Protein AF-A0A4Q3S0N0-F1 (afdb_monomer)

Secondary structure (DSSP, 8-state):
--HHHHHHHHHHHT-SPP--TTHHHHHHHHHHHHHHHHHHHHHHHHHHHHHHHHHHHHHHHHHHHHHHHH-TTHHHHHHHHHHHHHHHHHHHHHHTTS---HHHHHHHHHHHHHHHHHHHHHHHH--

Radius of gyration: 28.46 Å; Cα contacts (8 Å, |Δi|>4): 5; chains: 1; bounding box: 52×42×72 Å

Structure (mmCIF, N/CA/C/O backbone):
data_AF-A0A4Q3S0N0-F1
#
_entry.id   AF-A0A4Q3S0N0-F1
#
loop_
_atom_site.group_PDB
_atom_site.id
_atom_site.type_symbol
_atom_site.label_atom_id
_atom_site.label_alt_id
_atom_site.label_comp_id
_atom_site.label_asym_id
_atom_site.label_entity_id
_atom_site.label_seq_id
_atom_site.pdbx_PDB_ins_code
_atom_site.Cartn_x
_atom_site.Cartn_y
_atom_site.Cartn_z
_atom_site.occupancy
_atom_site.B_iso_or_equiv
_atom_site.auth_seq_id
_atom_site.auth_comp_id
_atom_site.auth_asym_id
_atom_site.auth_atom_id
_atom_site.pdbx_PDB_model_num
ATOM 1 N N . MET A 1 1 ? -17.381 -37.171 41.488 1.00 54.38 1 MET A N 1
ATOM 2 C CA . MET A 1 1 ? -17.748 -36.563 40.186 1.00 54.38 1 MET A CA 1
ATOM 3 C C . MET A 1 1 ? -18.923 -35.579 40.325 1.00 54.38 1 MET A C 1
ATOM 5 O O . MET A 1 1 ? -19.672 -35.401 39.380 1.00 54.38 1 MET A O 1
ATOM 9 N N . SER A 1 2 ? -19.078 -34.903 41.471 1.00 58.91 2 SER A N 1
ATOM 10 C CA . SER A 1 2 ? -20.150 -33.921 41.727 1.00 58.91 2 SER A CA 1
ATOM 11 C C . SER A 1 2 ? -19.743 -32.465 41.458 1.00 58.91 2 SER A C 1
ATOM 13 O O . SER A 1 2 ? -20.608 -31.600 41.428 1.00 58.91 2 SER A O 1
ATOM 15 N N . ASP A 1 3 ? -18.453 -32.190 41.239 1.00 74.50 3 ASP A N 1
ATOM 16 C CA . ASP A 1 3 ? -17.942 -30.816 41.094 1.00 74.50 3 ASP A CA 1
ATOM 17 C C . ASP A 1 3 ? -18.070 -30.263 39.667 1.00 74.50 3 ASP A C 1
ATOM 19 O O . ASP A 1 3 ? -18.270 -29.069 39.482 1.00 74.50 3 ASP A O 1
ATOM 23 N N . LEU A 1 4 ? -18.063 -31.131 38.650 1.00 80.38 4 LEU A N 1
ATOM 24 C C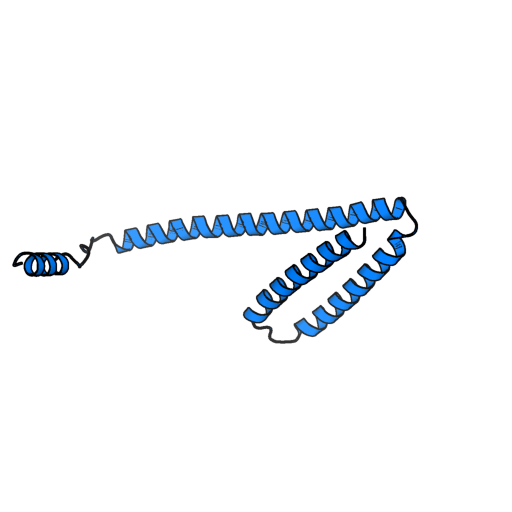A . LEU A 1 4 ? -18.124 -30.735 37.234 1.00 80.38 4 LEU A CA 1
ATOM 25 C C . LEU A 1 4 ? -19.430 -30.006 36.878 1.00 80.38 4 LEU A C 1
ATOM 27 O O . LEU A 1 4 ? -19.435 -29.055 36.099 1.00 80.38 4 LEU A O 1
ATOM 31 N N . GLU A 1 5 ? -20.548 -30.427 37.468 1.00 81.12 5 GLU A N 1
ATOM 32 C CA . GLU A 1 5 ? -21.861 -29.815 37.237 1.00 81.12 5 GLU A CA 1
ATOM 33 C C . GLU A 1 5 ? -21.995 -28.452 37.940 1.00 81.12 5 GLU A C 1
ATOM 35 O O . GLU A 1 5 ? -22.646 -27.536 37.429 1.00 81.12 5 GLU A O 1
ATOM 40 N N . PHE A 1 6 ? -21.339 -28.305 39.095 1.00 85.88 6 PHE A N 1
ATOM 41 C CA . PHE A 1 6 ? -21.258 -27.057 39.846 1.00 85.88 6 PHE A CA 1
ATOM 42 C C . PHE A 1 6 ? -20.365 -26.035 39.136 1.00 85.88 6 PHE A C 1
ATOM 44 O O . PHE A 1 6 ? -20.793 -24.899 38.929 1.00 85.88 6 PHE A O 1
ATOM 51 N N . GLU A 1 7 ? -19.182 -26.452 38.678 1.00 85.94 7 GLU A N 1
ATOM 52 C CA . GLU A 1 7 ? -18.277 -25.609 37.891 1.00 85.94 7 GLU A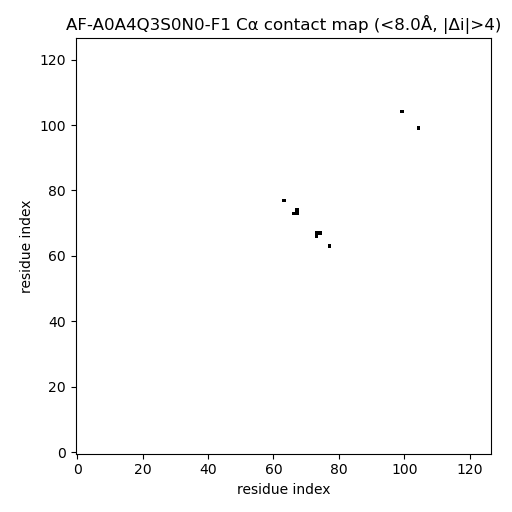 CA 1
ATOM 53 C C . GLU A 1 7 ? -18.931 -25.150 36.586 1.00 85.94 7 GLU A C 1
ATOM 55 O O . GLU A 1 7 ? -18.920 -23.961 36.289 1.00 85.94 7 GLU A O 1
ATOM 60 N N . THR A 1 8 ? -19.617 -26.043 35.864 1.00 84.25 8 THR A N 1
ATOM 61 C CA . THR A 1 8 ? -20.324 -25.682 34.620 1.00 84.25 8 THR A CA 1
ATOM 62 C C . THR A 1 8 ? -21.440 -24.655 34.861 1.00 84.25 8 THR A C 1
ATOM 64 O O . THR A 1 8 ? -21.702 -23.798 34.015 1.00 84.25 8 THR A O 1
ATOM 67 N N . ARG A 1 9 ? -22.128 -24.716 36.012 1.00 81.94 9 ARG A N 1
ATOM 68 C CA . ARG A 1 9 ? -23.140 -23.712 36.384 1.00 81.94 9 ARG A CA 1
ATOM 69 C C . ARG A 1 9 ? -22.520 -22.380 36.775 1.00 81.94 9 ARG A C 1
ATOM 71 O O . ARG A 1 9 ? -23.073 -21.357 36.386 1.00 81.94 9 ARG A O 1
ATOM 78 N N . LEU A 1 10 ? -21.425 -22.393 37.532 1.00 81.69 10 LEU A N 1
ATOM 79 C CA . LEU A 1 10 ? -20.683 -21.182 37.888 1.00 81.69 10 LEU A CA 1
ATOM 80 C C . LEU A 1 10 ? -20.162 -20.479 36.639 1.00 81.69 10 LEU A C 1
ATOM 82 O O . LEU A 1 10 ? -20.395 -19.286 36.474 1.00 81.69 10 LEU A O 1
ATOM 86 N N . ASP A 1 11 ? -19.548 -21.238 35.738 1.00 83.31 11 ASP A N 1
ATOM 87 C CA . ASP A 1 11 ? -18.995 -20.725 34.491 1.00 83.31 11 ASP A CA 1
ATOM 88 C C . ASP A 1 11 ? -20.091 -20.084 33.632 1.00 83.31 11 ASP A C 1
ATOM 90 O O . ASP A 1 11 ? -19.932 -18.974 33.145 1.00 83.31 11 ASP A O 1
ATOM 94 N N . ARG A 1 12 ? -21.284 -20.695 33.564 1.00 81.69 12 ARG A N 1
ATOM 95 C CA . ARG A 1 12 ? -22.459 -20.083 32.917 1.00 81.69 12 ARG A CA 1
ATOM 96 C C . ARG A 1 12 ? -22.968 -18.820 33.604 1.00 81.69 12 ARG A C 1
ATOM 98 O O . ARG A 1 12 ? -23.434 -17.917 32.920 1.00 81.69 12 ARG A O 1
ATOM 105 N N . MET A 1 13 ? -22.937 -18.769 34.933 1.00 77.62 13 MET A N 1
ATOM 106 C CA . MET A 1 13 ? -23.450 -17.633 35.708 1.00 77.62 13 MET A CA 1
ATOM 107 C C . MET A 1 13 ? -22.558 -16.392 35.563 1.00 77.62 13 MET A C 1
ATOM 109 O O . MET A 1 13 ? -23.054 -15.273 35.648 1.00 77.62 13 MET A O 1
ATOM 113 N N . PHE A 1 14 ? -21.265 -16.605 35.304 1.00 78.12 14 PHE A N 1
ATOM 114 C CA . PHE A 1 14 ? -20.267 -15.566 35.046 1.00 78.12 14 PHE A CA 1
ATOM 115 C C . PHE A 1 14 ? -19.815 -15.502 33.575 1.00 78.12 14 PHE A C 1
ATOM 117 O O . PHE A 1 14 ? -18.862 -14.791 33.265 1.00 78.12 14 PHE A O 1
ATOM 124 N N . ALA A 1 15 ? -20.494 -16.215 32.669 1.00 78.94 15 ALA A N 1
ATOM 125 C CA . ALA A 1 15 ? -20.154 -16.239 31.244 1.00 78.94 15 ALA A CA 1
ATOM 126 C C . ALA A 1 15 ? -20.403 -14.888 30.568 1.00 78.94 15 ALA A C 1
ATOM 128 O O . ALA A 1 15 ? -19.759 -14.567 29.571 1.00 78.94 15 ALA A O 1
ATOM 129 N N . GLU A 1 16 ? -21.349 -14.110 31.100 1.00 71.00 16 GLU A N 1
ATOM 130 C CA . GLU A 1 16 ? -21.653 -12.784 30.587 1.00 71.00 16 GLU A CA 1
ATOM 131 C C . GLU A 1 16 ? -20.616 -11.790 31.131 1.00 71.00 16 GLU A C 1
ATOM 133 O O . GLU A 1 16 ? -20.536 -11.590 32.351 1.00 71.00 16 GLU A O 1
ATOM 138 N N . PRO A 1 17 ? -19.802 -11.160 30.267 1.00 72.44 17 PRO A N 1
ATOM 139 C CA . PRO A 1 17 ? -18.862 -10.151 30.716 1.00 72.44 17 PRO A CA 1
ATOM 140 C C . PRO A 1 17 ? -19.629 -8.997 31.385 1.00 72.44 17 PRO A C 1
ATOM 142 O O . PRO A 1 17 ? -20.671 -8.571 30.876 1.00 72.44 17 PRO A O 1
ATOM 145 N N . PRO A 1 18 ? -19.143 -8.470 32.523 1.00 72.75 18 PRO A N 1
ATOM 146 C CA . PRO A 1 18 ? -19.818 -7.385 33.219 1.00 72.75 18 PRO A CA 1
ATOM 147 C C . PRO A 1 18 ? -19.985 -6.179 32.288 1.00 72.75 18 PRO A C 1
ATOM 149 O O . PRO A 1 18 ? -19.023 -5.692 31.693 1.00 72.75 18 PRO A O 1
ATOM 152 N N . HIS A 1 19 ? -21.223 -5.699 32.158 1.00 72.06 19 HIS A N 1
ATOM 153 C CA . HIS A 1 19 ? -21.540 -4.554 31.315 1.00 72.06 19 HIS A CA 1
ATOM 154 C C . HIS A 1 19 ? -21.048 -3.266 31.985 1.00 72.06 19 HIS A C 1
ATOM 156 O O . HIS A 1 19 ? -21.684 -2.730 32.896 1.00 72.06 19 HIS A O 1
ATOM 162 N N . PHE A 1 20 ? -19.896 -2.766 31.543 1.00 81.81 20 PHE A N 1
ATOM 163 C CA . PHE A 1 20 ? -19.345 -1.505 32.025 1.00 81.81 20 PHE A CA 1
ATOM 164 C C . PHE A 1 20 ? -20.109 -0.314 31.433 1.00 81.81 20 PHE A C 1
ATOM 166 O O . PHE A 1 20 ? -20.438 -0.293 30.247 1.00 81.81 20 PHE A O 1
ATOM 173 N N . ALA A 1 21 ? -20.392 0.698 32.255 1.00 83.12 21 ALA A N 1
ATOM 174 C CA . ALA A 1 21 ? -21.148 1.882 31.835 1.00 83.12 21 ALA A CA 1
ATOM 175 C C . ALA A 1 21 ? -20.436 2.710 30.745 1.00 83.12 21 ALA A C 1
ATOM 177 O O . ALA A 1 21 ? -21.077 3.470 30.025 1.00 83.12 21 ALA A O 1
ATOM 178 N N . ASP A 1 22 ? -19.118 2.561 30.613 1.00 89.50 22 ASP A N 1
ATOM 179 C CA . ASP A 1 22 ? -18.258 3.243 29.648 1.00 89.50 22 ASP A CA 1
ATOM 180 C C . ASP A 1 22 ? -17.835 2.352 28.466 1.00 89.50 22 ASP A C 1
ATOM 182 O O . ASP A 1 22 ? -17.034 2.788 27.636 1.00 89.50 22 ASP A O 1
ATOM 186 N N . ALA A 1 23 ? -18.388 1.138 28.342 1.00 86.94 23 ALA A N 1
ATOM 187 C CA . ALA A 1 23 ? -17.999 0.170 27.314 1.00 86.94 23 ALA A CA 1
ATOM 188 C C . ALA A 1 23 ? -18.065 0.748 25.887 1.00 86.94 23 ALA A C 1
ATOM 190 O O . ALA A 1 23 ? -17.137 0.563 25.097 1.00 86.94 23 ALA A O 1
ATOM 191 N N . GLU A 1 24 ? -19.106 1.522 25.564 1.00 87.12 24 GLU A N 1
ATOM 192 C CA . GLU A 1 24 ? -19.227 2.184 24.257 1.00 87.12 24 GLU A CA 1
ATOM 193 C C . GLU A 1 24 ? -18.157 3.263 24.030 1.00 87.12 24 GLU A C 1
ATOM 195 O O . GLU A 1 24 ? -17.630 3.403 22.924 1.00 87.12 24 GLU A O 1
ATOM 200 N N . LEU A 1 25 ? -17.818 4.038 25.066 1.00 90.12 25 LEU A N 1
ATOM 201 C CA . LEU A 1 25 ? -16.784 5.072 24.975 1.00 90.12 25 LEU A CA 1
ATOM 202 C C . LEU A 1 25 ? -15.396 4.451 24.810 1.00 90.12 25 LEU A C 1
ATOM 204 O O . LEU A 1 25 ? -14.593 4.949 24.015 1.00 90.12 25 LEU A O 1
ATOM 208 N N . PHE A 1 26 ? -15.130 3.357 25.523 1.00 88.81 26 PHE A N 1
ATOM 209 C CA . PHE A 1 26 ? -13.902 2.585 25.385 1.00 88.81 26 PHE A CA 1
ATOM 210 C C . PHE A 1 26 ? -13.768 2.006 23.971 1.00 88.81 26 PHE A C 1
ATOM 212 O O . PHE A 1 26 ? -12.742 2.224 23.321 1.00 88.81 26 PHE A O 1
ATOM 219 N N . ALA A 1 27 ? -14.817 1.356 23.453 1.00 90.50 27 ALA A N 1
ATOM 220 C CA . ALA A 1 27 ? -14.825 0.783 22.107 1.00 90.50 27 ALA A CA 1
ATOM 221 C C . ALA A 1 27 ? -14.521 1.840 21.033 1.00 90.50 27 ALA A C 1
ATOM 223 O O . ALA A 1 27 ? -13.594 1.668 20.239 1.00 90.50 27 ALA A O 1
ATOM 224 N N . ARG A 1 28 ? -15.196 2.998 21.086 1.00 90.62 28 ARG A N 1
ATOM 225 C CA . ARG A 1 28 ? -14.950 4.104 20.144 1.00 90.62 28 ARG A CA 1
ATOM 226 C C . ARG A 1 28 ? -13.513 4.625 20.203 1.00 90.62 28 ARG A C 1
ATOM 228 O O . ARG A 1 28 ? -12.939 4.962 19.169 1.00 90.62 28 ARG A O 1
ATOM 235 N N . GLN A 1 29 ? -12.907 4.716 21.388 1.00 88.44 29 GLN A N 1
ATOM 236 C CA . GLN A 1 29 ? -11.508 5.151 21.510 1.00 88.44 29 GLN A CA 1
ATOM 237 C C . GLN A 1 29 ? -10.522 4.130 20.936 1.00 88.44 29 GLN A C 1
ATOM 239 O O . GLN A 1 29 ? -9.526 4.522 20.317 1.00 88.44 29 GLN A O 1
ATOM 244 N N . VAL A 1 30 ? -10.781 2.837 21.139 1.00 88.81 30 VAL A N 1
ATOM 245 C CA . VAL A 1 30 ? -9.952 1.754 20.596 1.00 88.81 30 VAL A CA 1
ATOM 246 C C . VAL A 1 30 ? -10.028 1.742 19.072 1.00 88.81 30 VAL A C 1
ATOM 248 O O . VAL A 1 30 ? -8.981 1.764 18.424 1.00 88.81 30 VAL A O 1
ATOM 251 N N . GLU A 1 31 ? -11.232 1.814 18.505 1.00 89.44 31 GLU A N 1
ATOM 252 C CA . GLU A 1 31 ? -11.444 1.900 17.056 1.00 89.44 31 GLU A CA 1
ATOM 253 C C . GLU A 1 31 ? -10.699 3.095 16.455 1.00 89.44 31 GLU A C 1
ATOM 255 O O . GLU A 1 31 ? -9.901 2.935 15.532 1.00 89.44 31 GLU A O 1
ATOM 260 N N . GLN A 1 32 ? -10.842 4.288 17.044 1.00 85.88 32 GLN A N 1
ATOM 261 C CA . GLN A 1 32 ? -10.145 5.484 16.562 1.00 85.88 32 GLN A CA 1
ATOM 262 C C . GLN A 1 32 ? -8.617 5.356 16.595 1.00 85.88 32 GLN A C 1
ATOM 264 O O . GLN A 1 32 ? -7.934 5.882 15.712 1.00 85.88 32 GLN A O 1
ATOM 269 N N . ARG A 1 33 ? -8.048 4.696 17.611 1.00 81.19 33 ARG A N 1
ATOM 270 C CA . ARG A 1 33 ? -6.597 4.454 17.680 1.00 81.19 33 ARG A CA 1
ATOM 271 C C . ARG A 1 33 ? -6.147 3.426 16.647 1.00 81.19 33 ARG A C 1
ATOM 273 O O . ARG A 1 33 ? -5.095 3.613 16.032 1.00 81.19 33 ARG A O 1
ATOM 280 N N . MET A 1 34 ? -6.937 2.377 16.445 1.00 83.88 34 MET A N 1
ATOM 281 C CA . MET A 1 34 ? -6.638 1.312 15.494 1.00 83.88 34 MET A CA 1
ATOM 282 C C . MET A 1 34 ? -6.682 1.823 14.048 1.00 83.88 34 MET A C 1
ATOM 284 O O . MET A 1 34 ? -5.730 1.598 13.298 1.00 83.88 34 MET A O 1
ATOM 288 N N . GLU A 1 35 ? -7.701 2.611 13.695 1.00 78.75 35 GLU A N 1
ATOM 289 C CA . GLU A 1 35 ? -7.871 3.230 12.373 1.00 78.75 35 GLU A CA 1
ATOM 290 C C . GLU A 1 35 ? -6.664 4.111 11.995 1.00 78.75 35 GLU A C 1
ATOM 292 O O . GLU A 1 35 ? -6.123 4.039 10.887 1.00 78.75 35 GLU A O 1
ATOM 297 N N . ARG A 1 36 ? -6.174 4.918 12.947 1.00 74.81 36 ARG A N 1
ATOM 298 C CA . ARG A 1 36 ? -5.008 5.800 12.749 1.00 74.81 36 ARG A CA 1
ATOM 299 C C . ARG A 1 36 ? -3.714 5.013 12.555 1.00 74.81 36 ARG A C 1
ATOM 301 O O . ARG A 1 36 ? -2.921 5.344 11.676 1.00 74.81 36 ARG A O 1
ATOM 308 N N . GLY A 1 37 ? -3.493 3.968 13.352 1.00 77.25 37 GLY A N 1
ATO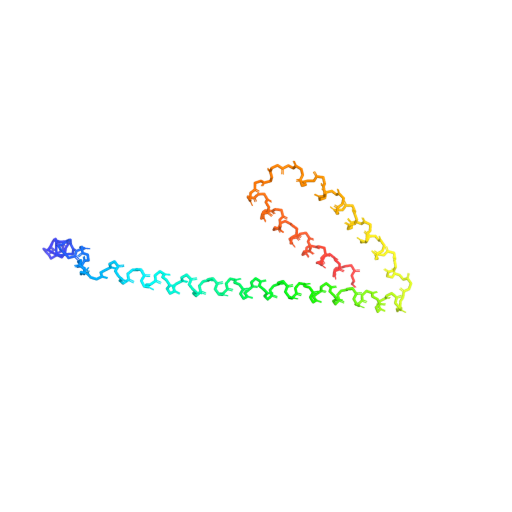M 309 C CA . GLY A 1 37 ? -2.304 3.121 13.222 1.00 77.25 37 GLY A CA 1
ATOM 310 C C . GLY A 1 37 ? -2.286 2.335 11.908 1.00 77.25 37 GLY A C 1
ATOM 311 O O . GLY A 1 37 ? -1.245 2.223 11.257 1.00 77.25 37 GLY A O 1
ATOM 312 N N . TRP A 1 38 ? -3.447 1.822 11.501 1.00 77.12 38 TRP A N 1
ATOM 313 C CA . TRP A 1 38 ? -3.609 1.048 10.275 1.00 77.12 38 TRP A CA 1
ATOM 314 C C . TRP A 1 38 ? -3.452 1.906 9.016 1.00 77.12 38 TRP A C 1
ATOM 316 O O . TRP A 1 38 ? -2.666 1.565 8.127 1.00 77.12 38 TRP A O 1
ATOM 326 N N . SER A 1 39 ? -4.140 3.049 8.960 1.00 74.12 39 SER A N 1
ATOM 327 C CA . SER A 1 39 ? -4.069 3.973 7.820 1.00 74.12 39 SER A CA 1
ATOM 328 C C . SER A 1 39 ? -2.649 4.488 7.583 1.00 74.12 39 SER A C 1
ATOM 330 O O . SER A 1 39 ? -2.175 4.468 6.446 1.00 74.12 39 SER A O 1
ATOM 332 N N . LEU A 1 40 ? -1.924 4.854 8.646 1.00 78.38 40 LEU A N 1
ATOM 333 C CA . LEU A 1 40 ? -0.549 5.338 8.535 1.00 78.38 40 LEU A CA 1
ATOM 334 C C . LEU A 1 40 ? 0.407 4.265 7.998 1.00 78.38 40 LEU A C 1
ATOM 336 O O . LEU A 1 40 ? 1.186 4.544 7.090 1.00 78.38 40 LEU A O 1
ATOM 340 N N . ARG A 1 41 ? 0.334 3.026 8.504 1.00 79.00 41 ARG A N 1
ATOM 341 C CA . ARG A 1 41 ? 1.164 1.919 7.991 1.00 79.00 41 ARG A CA 1
ATOM 342 C C . ARG A 1 41 ? 0.870 1.635 6.525 1.00 79.00 41 ARG A C 1
ATOM 344 O O . ARG A 1 41 ? 1.801 1.453 5.746 1.00 79.00 41 ARG A O 1
ATOM 351 N N . ARG A 1 42 ? -0.405 1.641 6.133 1.00 80.56 42 ARG A N 1
ATOM 352 C CA . ARG A 1 42 ? -0.812 1.412 4.744 1.00 80.56 42 ARG A CA 1
ATOM 353 C C . ARG A 1 42 ? -0.290 2.503 3.810 1.00 80.56 42 ARG A C 1
ATOM 355 O O . ARG A 1 42 ? 0.212 2.182 2.737 1.00 80.56 42 ARG A O 1
ATOM 362 N N . LEU A 1 43 ? -0.359 3.766 4.230 1.00 78.06 43 LEU A N 1
ATOM 363 C CA . LEU A 1 43 ? 0.180 4.893 3.467 1.00 78.06 43 LEU A CA 1
ATOM 364 C C . LEU A 1 43 ? 1.704 4.853 3.374 1.00 78.06 43 LEU A C 1
ATOM 366 O O . LEU A 1 43 ? 2.243 5.089 2.300 1.00 78.06 43 LEU A O 1
ATOM 370 N N . LEU A 1 44 ? 2.400 4.515 4.462 1.00 83.88 44 LEU A N 1
ATOM 371 C CA . LEU A 1 44 ? 3.859 4.410 4.459 1.00 83.88 44 LEU A CA 1
ATOM 372 C C . LEU A 1 44 ? 4.345 3.259 3.580 1.00 83.88 44 LEU A C 1
ATOM 374 O O . LEU A 1 44 ? 5.229 3.466 2.757 1.00 83.88 44 LEU A O 1
ATOM 378 N N . ILE A 1 45 ? 3.758 2.068 3.715 1.00 83.62 45 ILE A N 1
ATOM 379 C CA . ILE A 1 45 ? 4.134 0.899 2.908 1.00 83.62 45 ILE A CA 1
ATOM 380 C C . ILE A 1 45 ? 3.781 1.141 1.437 1.00 83.62 45 ILE A C 1
ATOM 382 O O . ILE A 1 45 ? 4.610 0.907 0.560 1.00 83.62 45 ILE A O 1
ATOM 386 N N . GLY A 1 46 ? 2.581 1.661 1.162 1.00 83.69 46 GLY A N 1
ATOM 387 C CA . GLY A 1 46 ? 2.159 2.003 -0.195 1.00 83.69 46 GLY A CA 1
ATOM 388 C C . GLY A 1 46 ? 3.050 3.076 -0.823 1.00 83.69 46 GLY A C 1
ATOM 389 O O . GLY A 1 46 ? 3.547 2.893 -1.931 1.00 83.69 46 GLY A O 1
ATOM 390 N N . GLY A 1 47 ? 3.316 4.162 -0.096 1.00 82.94 47 GLY A N 1
ATOM 391 C CA . GLY A 1 47 ? 4.184 5.251 -0.540 1.00 82.94 47 GLY A CA 1
ATOM 392 C C . GLY A 1 47 ? 5.626 4.803 -0.767 1.00 82.94 47 GLY A C 1
ATOM 393 O O . GLY A 1 47 ? 6.205 5.116 -1.804 1.00 82.94 47 GLY A O 1
ATOM 394 N N . ALA A 1 48 ? 6.190 4.008 0.146 1.00 86.06 48 ALA A N 1
ATOM 395 C CA . ALA A 1 48 ? 7.526 3.438 -0.010 1.00 86.06 48 ALA A CA 1
ATOM 396 C C . ALA A 1 48 ? 7.615 2.531 -1.245 1.00 86.06 48 ALA A C 1
ATOM 398 O O . ALA A 1 48 ? 8.584 2.623 -1.992 1.00 86.06 48 ALA A O 1
ATOM 399 N N . GLY A 1 49 ? 6.589 1.711 -1.500 1.00 83.31 49 GLY A N 1
ATOM 400 C CA . GLY A 1 49 ? 6.508 0.880 -2.701 1.00 83.31 49 GLY A CA 1
ATOM 401 C C . GLY A 1 49 ? 6.469 1.700 -3.992 1.00 83.31 49 GLY A C 1
ATOM 402 O O . GLY A 1 49 ? 7.194 1.387 -4.934 1.00 83.31 49 GLY A O 1
ATOM 403 N N . VAL A 1 50 ? 5.691 2.788 -4.027 1.00 87.38 50 VAL A N 1
ATOM 404 C CA . VAL A 1 50 ? 5.640 3.699 -5.185 1.00 87.38 50 VAL A CA 1
ATOM 405 C C . VAL A 1 50 ? 6.997 4.361 -5.421 1.00 87.38 50 VAL A C 1
ATOM 407 O O . VAL A 1 50 ? 7.494 4.344 -6.545 1.00 87.38 50 VAL A O 1
ATOM 410 N N . VAL A 1 51 ? 7.628 4.900 -4.374 1.00 85.44 51 VAL A N 1
ATOM 411 C CA . VAL A 1 51 ? 8.951 5.536 -4.483 1.00 85.44 51 VAL A CA 1
ATOM 412 C C . VAL A 1 51 ? 10.002 4.528 -4.948 1.00 85.44 51 VAL A C 1
ATOM 414 O O . VAL A 1 51 ? 10.738 4.809 -5.890 1.00 85.44 51 VAL A O 1
ATOM 417 N N . ALA A 1 52 ? 10.041 3.339 -4.345 1.00 77.62 52 ALA A N 1
ATOM 418 C CA . ALA A 1 52 ? 10.962 2.278 -4.740 1.00 77.62 52 ALA A CA 1
ATOM 419 C C . ALA A 1 52 ? 10.732 1.825 -6.191 1.00 77.62 52 ALA A C 1
ATOM 421 O O . ALA A 1 52 ? 11.697 1.626 -6.924 1.00 77.62 52 ALA A O 1
ATOM 422 N N . GLY A 1 53 ? 9.475 1.728 -6.633 1.00 82.38 53 GLY A N 1
ATOM 423 C CA . GLY A 1 53 ? 9.127 1.409 -8.017 1.00 82.38 53 GLY A CA 1
ATOM 424 C C . GLY A 1 53 ? 9.620 2.466 -9.006 1.00 82.38 53 GLY A C 1
ATOM 425 O O . GLY A 1 53 ? 10.257 2.124 -10.001 1.00 82.38 53 GLY A O 1
ATOM 426 N N . VAL A 1 54 ? 9.400 3.753 -8.713 1.00 83.50 54 VAL A N 1
ATOM 427 C CA . VAL A 1 54 ? 9.883 4.865 -9.553 1.00 83.50 54 VAL A CA 1
ATOM 428 C C . VAL A 1 54 ? 11.408 4.875 -9.628 1.00 83.50 54 VAL A C 1
ATOM 430 O O . VAL A 1 54 ? 11.967 4.987 -10.719 1.00 83.50 54 VAL A O 1
ATOM 433 N N . VAL A 1 55 ? 12.088 4.717 -8.490 1.00 83.44 55 VAL A N 1
ATOM 434 C CA . VAL A 1 55 ? 13.555 4.655 -8.442 1.00 83.44 55 VAL A CA 1
ATOM 435 C C . VAL A 1 55 ? 14.075 3.440 -9.213 1.00 83.44 55 VAL A C 1
ATOM 437 O O . VAL A 1 55 ? 15.022 3.580 -9.981 1.00 83.44 55 VAL A O 1
ATOM 440 N N . GLY A 1 56 ? 13.434 2.276 -9.082 1.00 83.38 56 GLY A N 1
ATOM 441 C CA . GLY A 1 56 ? 13.800 1.064 -9.816 1.00 83.38 56 GLY A CA 1
ATOM 442 C C . GLY A 1 56 ? 13.666 1.225 -11.333 1.00 83.38 56 GLY A C 1
ATOM 443 O O . GLY A 1 56 ? 14.597 0.900 -12.068 1.00 83.38 56 GLY A O 1
ATOM 444 N N . VAL A 1 57 ? 12.557 1.803 -11.811 1.00 77.50 57 VAL A N 1
ATOM 445 C CA . VAL A 1 57 ? 12.367 2.106 -13.242 1.00 77.50 57 VAL A CA 1
ATOM 446 C C . VAL A 1 57 ? 13.409 3.114 -13.727 1.00 77.50 57 VAL A C 1
ATOM 448 O O . VAL A 1 57 ? 14.030 2.900 -14.768 1.00 77.50 57 VAL A O 1
ATOM 451 N N . ALA A 1 58 ? 13.659 4.180 -12.964 1.00 71.38 58 ALA A N 1
ATOM 452 C CA . ALA A 1 58 ? 14.667 5.179 -13.310 1.00 71.38 58 ALA A CA 1
ATOM 453 C C . ALA A 1 58 ? 16.078 4.568 -13.390 1.00 71.38 58 ALA A C 1
ATOM 455 O O . ALA A 1 58 ? 16.835 4.879 -14.311 1.00 71.38 58 ALA A O 1
ATOM 456 N N . GLN A 1 59 ? 16.416 3.656 -12.475 1.00 76.19 59 GLN A N 1
ATOM 457 C CA . GLN A 1 59 ? 17.678 2.919 -12.503 1.00 76.19 59 GLN A CA 1
ATOM 458 C C . GLN A 1 59 ? 17.765 1.964 -13.696 1.00 76.19 59 GLN A C 1
ATOM 460 O O . GLN A 1 59 ? 18.804 1.938 -14.348 1.00 76.19 59 GLN A O 1
ATOM 465 N N . MET A 1 60 ? 16.697 1.237 -14.047 1.00 72.31 60 MET A N 1
ATOM 466 C CA . MET A 1 60 ? 16.678 0.396 -15.254 1.00 72.31 60 MET A CA 1
ATOM 467 C C . MET A 1 60 ? 16.856 1.224 -16.531 1.00 72.31 60 MET A C 1
ATOM 469 O O . MET A 1 60 ? 17.617 0.832 -17.415 1.00 72.31 60 MET A O 1
ATOM 473 N N . MET A 1 61 ? 16.209 2.390 -16.626 1.00 72.50 61 MET A N 1
ATOM 474 C CA . MET A 1 61 ? 16.372 3.294 -17.769 1.00 72.50 61 MET A CA 1
ATOM 475 C C . MET A 1 61 ? 17.797 3.858 -17.846 1.00 72.50 61 MET A C 1
ATOM 477 O O . MET A 1 61 ? 18.399 3.853 -18.918 1.00 72.50 61 MET A O 1
ATOM 481 N N . GLY A 1 62 ? 18.367 4.292 -16.718 1.00 64.56 62 GLY A N 1
ATOM 482 C CA . GLY A 1 62 ? 19.747 4.782 -16.646 1.00 64.56 62 GLY A CA 1
ATOM 483 C C . GLY A 1 62 ? 20.792 3.700 -16.944 1.00 64.56 62 GLY A C 1
ATOM 484 O O . GLY A 1 62 ? 21.746 3.947 -17.681 1.00 64.56 62 GLY A O 1
ATOM 485 N N . ALA A 1 63 ? 20.584 2.481 -16.446 1.00 61.25 63 ALA A N 1
ATOM 486 C CA . ALA A 1 63 ? 21.428 1.326 -16.743 1.00 61.25 63 ALA A CA 1
ATOM 487 C C . ALA A 1 63 ? 21.332 0.924 -18.222 1.00 61.25 63 ALA A C 1
ATOM 489 O O . ALA A 1 63 ? 22.349 0.630 -18.845 1.00 61.25 63 ALA A O 1
ATOM 490 N N . GLY A 1 64 ? 20.138 0.999 -18.819 1.00 59.59 64 GLY A N 1
ATOM 491 C CA . GLY A 1 64 ? 19.937 0.796 -20.253 1.00 59.59 64 GLY A CA 1
ATOM 492 C C . GLY A 1 64 ? 20.704 1.804 -21.114 1.00 59.59 64 GLY A C 1
ATOM 493 O O . GLY A 1 64 ? 21.221 1.430 -22.162 1.00 59.59 64 GLY A O 1
ATOM 494 N N . LEU A 1 65 ? 20.848 3.057 -20.665 1.00 57.34 65 LEU A N 1
ATOM 495 C CA . LEU A 1 65 ? 21.671 4.066 -21.345 1.00 57.34 65 LEU A CA 1
ATOM 496 C C . LEU A 1 65 ? 23.174 3.765 -21.232 1.00 57.34 65 LEU A C 1
ATOM 498 O O . LEU A 1 65 ? 23.892 3.924 -22.218 1.00 57.34 65 LEU A O 1
ATOM 502 N N . PHE A 1 66 ? 23.638 3.268 -20.081 1.00 52.84 66 PHE A N 1
ATOM 503 C CA . PHE A 1 66 ? 25.019 2.801 -19.907 1.00 52.84 66 PHE A CA 1
ATOM 504 C C . PHE A 1 66 ? 25.330 1.559 -20.758 1.00 52.84 66 PHE A C 1
ATOM 506 O O . PHE A 1 66 ? 26.367 1.522 -21.415 1.00 52.84 66 PHE A O 1
ATOM 513 N N . LEU A 1 67 ? 24.419 0.581 -20.831 1.00 52.25 67 LEU A N 1
ATOM 514 C CA . LEU A 1 67 ? 24.564 -0.585 -21.715 1.00 52.25 67 LEU A CA 1
ATOM 515 C C . LEU A 1 67 ? 24.502 -0.198 -23.203 1.00 52.25 67 LEU A C 1
ATOM 517 O O . LEU A 1 67 ? 25.245 -0.746 -24.012 1.00 52.25 67 LEU A O 1
ATOM 521 N N . LYS A 1 68 ? 23.664 0.780 -23.571 1.00 50.31 68 LYS A N 1
ATOM 522 C CA . LYS A 1 68 ? 23.556 1.309 -24.943 1.00 50.31 68 LYS A CA 1
ATOM 523 C C . LYS A 1 68 ? 24.805 2.085 -25.377 1.00 50.31 68 LYS A C 1
ATOM 525 O O . LYS A 1 68 ? 25.116 2.100 -26.564 1.00 50.31 68 LYS A O 1
ATOM 530 N N . ALA A 1 69 ? 25.521 2.700 -24.433 1.00 54.91 69 ALA A N 1
ATOM 531 C CA . ALA A 1 69 ? 26.833 3.299 -24.672 1.00 54.91 69 ALA A CA 1
ATOM 532 C C . ALA A 1 69 ? 27.966 2.252 -24.730 1.00 54.91 69 ALA A C 1
ATOM 534 O O . ALA A 1 69 ? 28.994 2.514 -25.350 1.00 54.91 69 ALA A O 1
ATOM 535 N N . ALA A 1 70 ? 27.778 1.079 -24.111 1.00 57.56 70 ALA A N 1
ATOM 536 C CA . ALA A 1 70 ? 28.806 0.048 -23.965 1.00 57.56 70 ALA A CA 1
ATOM 537 C C . ALA A 1 70 ? 28.778 -1.074 -25.026 1.00 57.56 70 ALA A C 1
ATOM 539 O O . ALA A 1 70 ? 29.789 -1.754 -25.179 1.00 57.56 70 ALA A O 1
ATOM 540 N N . GLY A 1 71 ? 27.695 -1.289 -25.785 1.00 48.53 71 GLY A N 1
ATOM 541 C CA . GLY A 1 71 ? 27.702 -2.363 -26.788 1.00 48.53 71 GLY A CA 1
ATOM 542 C C . GLY A 1 71 ? 26.502 -2.407 -27.732 1.00 48.53 71 GLY A C 1
ATOM 543 O O . GLY A 1 71 ? 25.346 -2.306 -27.326 1.00 48.53 71 GLY A O 1
ATOM 544 N N . SER A 1 72 ? 26.790 -2.621 -29.016 1.00 52.12 72 SER A N 1
ATOM 545 C CA . SER A 1 72 ? 25.852 -2.662 -30.146 1.00 52.12 72 SER A CA 1
ATOM 546 C C . SER A 1 72 ? 24.778 -3.761 -30.086 1.00 52.12 72 SER A C 1
ATOM 548 O O . SER A 1 72 ? 23.842 -3.723 -30.882 1.00 52.12 72 SER A O 1
ATOM 550 N N . GLU A 1 73 ? 24.842 -4.693 -29.134 1.00 53.91 73 GLU A N 1
ATOM 551 C CA . GLU A 1 73 ? 23.904 -5.821 -29.003 1.00 53.91 73 GLU A CA 1
ATOM 552 C C . GLU A 1 73 ? 22.674 -5.498 -28.129 1.00 53.91 73 GLU A C 1
ATOM 554 O O . GLU A 1 73 ? 21.570 -5.970 -28.408 1.00 53.91 73 GLU A O 1
ATOM 559 N N . ALA A 1 74 ? 22.796 -4.579 -27.161 1.00 53.75 74 ALA A N 1
ATOM 560 C CA . ALA A 1 74 ? 21.689 -4.162 -26.283 1.00 53.75 74 ALA A CA 1
ATOM 561 C C . ALA A 1 74 ? 20.551 -3.431 -27.033 1.00 53.75 74 ALA A C 1
ATOM 563 O O . ALA A 1 74 ? 19.424 -3.312 -26.547 1.00 53.75 74 ALA A O 1
ATOM 564 N N . THR A 1 75 ? 20.826 -2.945 -28.246 1.00 56.88 75 THR A N 1
ATOM 565 C CA . THR A 1 75 ? 19.887 -2.151 -29.050 1.00 56.88 75 THR A CA 1
ATOM 566 C C . THR A 1 75 ? 18.731 -2.984 -29.612 1.00 56.88 75 THR A C 1
ATOM 568 O O . THR A 1 75 ? 17.612 -2.481 -29.711 1.00 56.88 75 THR A O 1
ATOM 571 N N . ALA A 1 76 ? 18.969 -4.254 -29.957 1.00 59.31 76 ALA A N 1
ATOM 572 C CA . ALA A 1 76 ? 17.938 -5.132 -30.513 1.00 59.31 76 ALA A CA 1
ATOM 573 C C . ALA A 1 76 ? 16.918 -5.551 -29.442 1.00 59.31 76 ALA A C 1
ATOM 575 O O . ALA A 1 76 ? 15.709 -5.455 -29.664 1.00 59.31 76 ALA A O 1
ATOM 576 N N . GLN A 1 77 ? 17.401 -5.919 -28.253 1.00 56.25 77 GLN A N 1
ATOM 577 C CA . GLN A 1 77 ? 16.559 -6.290 -27.116 1.00 56.25 77 GLN A CA 1
ATOM 578 C C . GLN A 1 77 ? 15.791 -5.084 -26.560 1.00 56.25 77 GLN A C 1
ATOM 580 O O . GLN A 1 77 ? 14.592 -5.189 -26.314 1.00 56.25 77 GLN A O 1
ATOM 585 N N . ALA A 1 78 ? 16.422 -3.908 -26.457 1.00 60.09 78 ALA A N 1
ATOM 586 C CA . ALA A 1 78 ? 15.738 -2.682 -26.041 1.00 60.09 78 ALA A CA 1
ATOM 587 C C . ALA A 1 78 ? 14.615 -2.273 -27.014 1.00 60.09 78 ALA A C 1
ATOM 589 O O . ALA A 1 78 ? 13.539 -1.860 -26.581 1.00 60.09 78 ALA A O 1
ATOM 590 N N . ASN A 1 79 ? 14.826 -2.437 -28.325 1.00 66.56 79 ASN A N 1
ATOM 591 C CA . ASN A 1 79 ? 13.787 -2.184 -29.326 1.00 66.56 79 ASN A CA 1
ATOM 592 C C . ASN A 1 79 ? 12.655 -3.223 -29.279 1.00 66.56 79 ASN A C 1
ATOM 594 O O . ASN A 1 79 ? 11.498 -2.862 -29.494 1.00 66.56 79 ASN A O 1
ATOM 598 N N . ALA A 1 80 ? 12.956 -4.491 -28.984 1.00 69.94 80 ALA A N 1
ATOM 599 C CA . ALA A 1 80 ? 11.943 -5.533 -28.814 1.00 69.94 80 ALA A CA 1
ATOM 600 C C . ALA A 1 80 ? 11.079 -5.291 -27.563 1.00 69.94 80 ALA A C 1
ATOM 602 O O . ALA A 1 80 ? 9.853 -5.351 -27.642 1.00 69.94 80 ALA A O 1
ATOM 603 N N . VAL A 1 81 ? 11.704 -4.922 -26.438 1.00 71.12 81 VAL A N 1
ATOM 604 C CA . VAL A 1 81 ? 11.005 -4.558 -25.194 1.00 71.12 81 VAL A CA 1
ATOM 605 C C . VAL A 1 81 ? 10.158 -3.298 -25.390 1.00 71.12 81 VAL A C 1
ATOM 607 O O . VAL A 1 81 ? 9.004 -3.270 -24.973 1.00 71.12 81 VAL A O 1
ATOM 610 N N . GLY A 1 82 ? 10.681 -2.280 -26.082 1.00 75.62 82 GLY A N 1
ATOM 611 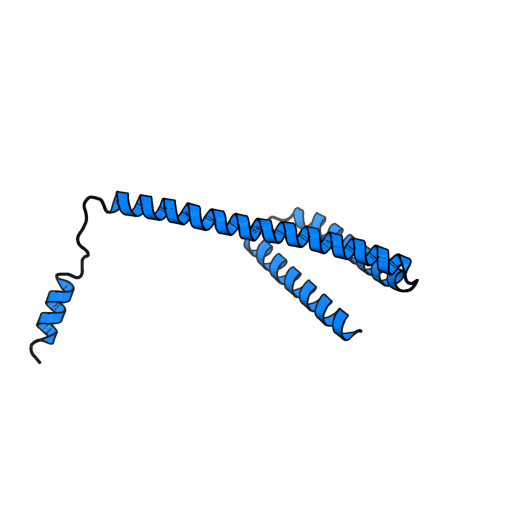C CA . GLY A 1 82 ? 9.931 -1.059 -26.392 1.00 75.62 82 GLY A CA 1
ATOM 612 C C . GLY A 1 82 ? 8.697 -1.308 -27.268 1.00 75.62 82 GLY A C 1
ATOM 613 O O . GLY A 1 82 ? 7.641 -0.731 -27.014 1.00 75.62 82 GLY A O 1
ATOM 614 N N . LYS A 1 83 ? 8.795 -2.208 -28.258 1.00 77.81 83 LYS A N 1
ATOM 615 C CA . LYS A 1 83 ? 7.648 -2.617 -29.087 1.00 77.81 83 LYS A CA 1
ATOM 616 C C . LYS A 1 83 ? 6.602 -3.394 -28.289 1.00 77.81 83 LYS A C 1
ATOM 618 O O . LYS A 1 83 ? 5.427 -3.050 -28.363 1.00 77.81 83 LYS A O 1
ATOM 623 N N . ALA A 1 84 ? 7.029 -4.366 -27.481 1.00 74.00 84 ALA A N 1
ATOM 624 C CA . ALA A 1 84 ? 6.130 -5.133 -26.619 1.00 74.00 84 ALA A CA 1
ATOM 625 C C . ALA A 1 84 ? 5.403 -4.230 -25.607 1.00 74.00 84 ALA A C 1
ATOM 627 O O . ALA A 1 84 ? 4.203 -4.373 -25.383 1.00 74.00 84 ALA A O 1
ATOM 628 N N . PHE A 1 85 ? 6.106 -3.246 -25.041 1.00 78.94 85 PHE A N 1
ATOM 629 C CA . PHE A 1 85 ? 5.507 -2.271 -24.134 1.00 78.94 85 PHE A CA 1
ATOM 630 C C . PHE A 1 85 ? 4.483 -1.373 -24.847 1.00 78.94 85 PHE A C 1
ATOM 632 O O . PHE A 1 85 ? 3.406 -1.123 -24.310 1.00 78.94 85 PHE A O 1
ATOM 639 N N . GLY A 1 86 ? 4.780 -0.932 -26.074 1.00 77.88 86 GLY A N 1
ATOM 640 C CA . GLY A 1 86 ? 3.846 -0.164 -26.902 1.00 77.88 86 GLY A CA 1
ATOM 641 C C . GLY A 1 86 ? 2.563 -0.932 -27.237 1.00 77.88 86 GLY A C 1
ATOM 642 O O . GLY A 1 86 ? 1.470 -0.376 -27.124 1.00 77.88 86 GLY A O 1
ATOM 643 N N . GLU A 1 87 ? 2.675 -2.218 -27.575 1.00 78.69 87 GLU A N 1
ATOM 644 C CA . GLU A 1 87 ? 1.520 -3.090 -27.826 1.00 78.69 87 GLU A CA 1
ATOM 645 C C . GLU A 1 87 ? 0.657 -3.263 -26.570 1.00 78.69 87 GLU A C 1
ATOM 647 O O . GLU A 1 87 ? -0.558 -3.065 -26.631 1.00 78.69 87 GLU A O 1
ATOM 652 N N . VAL A 1 88 ? 1.271 -3.518 -25.410 1.00 77.12 88 VAL A N 1
ATOM 653 C CA . VAL A 1 88 ? 0.559 -3.618 -24.123 1.00 77.12 88 VAL A CA 1
ATOM 654 C C . VAL A 1 88 ? -0.155 -2.311 -23.772 1.00 77.12 88 VAL A C 1
ATOM 656 O O . VAL A 1 88 ? -1.304 -2.336 -23.331 1.00 77.12 88 VAL A O 1
ATOM 659 N N . MET A 1 89 ? 0.477 -1.159 -24.009 1.00 76.44 89 MET A N 1
ATOM 660 C CA . MET A 1 89 ? -0.135 0.143 -23.728 1.00 76.44 89 MET A CA 1
ATOM 661 C C . MET A 1 89 ? -1.334 0.428 -24.647 1.00 76.44 89 MET A C 1
ATOM 663 O O . MET A 1 89 ? -2.332 0.997 -24.205 1.00 76.44 89 MET A O 1
ATOM 667 N N . SER A 1 90 ? -1.266 -0.016 -25.906 1.00 76.38 90 SER A N 1
ATOM 668 C CA . SER A 1 90 ? -2.378 0.081 -26.860 1.00 76.38 90 SER A CA 1
ATOM 669 C C . SER A 1 90 ? -3.529 -0.891 -26.558 1.00 76.38 90 SER A C 1
ATOM 671 O O . SER A 1 90 ? -4.689 -0.577 -26.808 1.00 76.38 90 SER A O 1
ATOM 673 N N . ALA A 1 91 ? -3.233 -2.053 -25.969 1.00 72.56 91 ALA A N 1
ATOM 674 C CA . ALA A 1 91 ? -4.243 -2.996 -25.493 1.00 72.56 91 ALA A CA 1
ATOM 675 C C . ALA A 1 91 ? -4.893 -2.525 -24.179 1.00 72.56 91 ALA A C 1
ATOM 677 O O . ALA A 1 91 ? -6.080 -2.728 -23.951 1.00 72.56 91 ALA A O 1
ATOM 678 N N . SER A 1 92 ? -4.136 -1.839 -23.323 1.00 66.62 92 SER A N 1
ATOM 679 C CA . SER A 1 92 ? -4.645 -1.227 -22.091 1.00 66.62 92 SER A CA 1
ATOM 680 C C . SER A 1 92 ? -5.695 -0.144 -22.372 1.00 6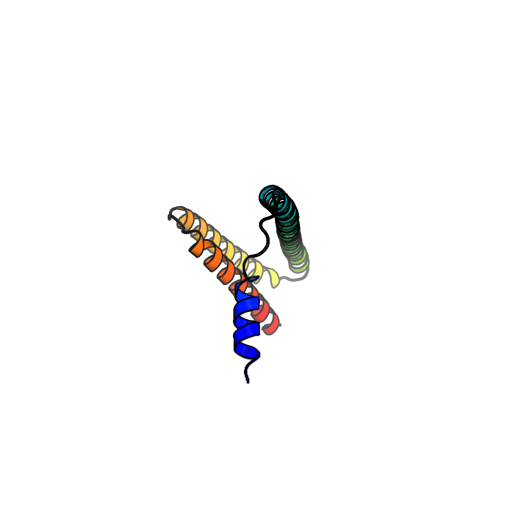6.62 92 SER A C 1
ATOM 682 O O . SER A 1 92 ? -6.743 -0.110 -21.723 1.00 66.62 92 SER A O 1
ATOM 684 N N . SER A 1 93 ? -5.476 0.702 -23.385 1.00 64.56 93 SER A N 1
ATOM 685 C CA . SER A 1 93 ? -6.428 1.764 -23.736 1.00 64.56 93 SER A CA 1
ATOM 686 C C . SER A 1 93 ? -7.755 1.236 -24.297 1.00 64.56 93 SER A C 1
ATOM 688 O O . SER A 1 93 ? -8.779 1.894 -24.122 1.00 64.56 93 SER A O 1
ATOM 690 N N . SER A 1 94 ? -7.775 0.043 -24.905 1.00 63.41 94 SER A N 1
ATOM 691 C CA . SER A 1 94 ? -9.013 -0.607 -25.364 1.00 63.41 94 SER A CA 1
ATOM 692 C C . SER A 1 94 ? -9.758 -1.348 -24.245 1.00 63.41 94 SER A C 1
ATOM 694 O O . SER A 1 94 ? -10.986 -1.423 -24.272 1.00 63.41 94 SER A O 1
ATOM 696 N N . LEU A 1 95 ? -9.046 -1.819 -23.215 1.00 62.62 95 LEU A N 1
ATOM 697 C CA . LEU A 1 95 ? -9.628 -2.451 -22.023 1.00 62.62 95 LEU A CA 1
ATOM 698 C C . LEU A 1 95 ? -10.303 -1.450 -21.070 1.00 62.62 95 LEU A C 1
ATOM 700 O O . LEU A 1 95 ? -11.212 -1.829 -20.334 1.00 62.62 95 LEU A O 1
ATOM 704 N N . GLY A 1 96 ? -9.922 -0.169 -21.117 1.00 62.47 96 GLY A N 1
ATOM 705 C CA . GLY A 1 96 ? -10.520 0.898 -20.302 1.00 62.47 96 GLY A CA 1
ATOM 706 C C . GLY A 1 96 ? -11.991 1.219 -20.611 1.00 62.47 96 GLY A C 1
ATOM 707 O O . GLY A 1 96 ? -12.621 1.948 -19.849 1.00 62.47 96 GLY A O 1
ATOM 708 N N . ALA A 1 97 ? -12.552 0.681 -21.700 1.00 62.72 97 ALA A N 1
ATOM 709 C CA . ALA A 1 97 ? -13.951 0.885 -22.088 1.00 62.72 97 ALA A CA 1
ATOM 710 C C . ALA A 1 97 ? -14.932 -0.124 -21.453 1.00 62.72 97 ALA A C 1
ATOM 712 O O . ALA A 1 97 ? -16.145 0.018 -21.615 1.00 62.72 97 ALA A O 1
ATOM 713 N N . LEU A 1 98 ? -14.435 -1.144 -20.744 1.00 66.69 98 LEU A N 1
ATOM 714 C CA . LEU A 1 98 ? -15.268 -2.154 -20.091 1.00 66.69 98 LEU A CA 1
ATOM 715 C C . LEU A 1 98 ? -15.516 -1.790 -18.617 1.00 66.69 98 LEU A C 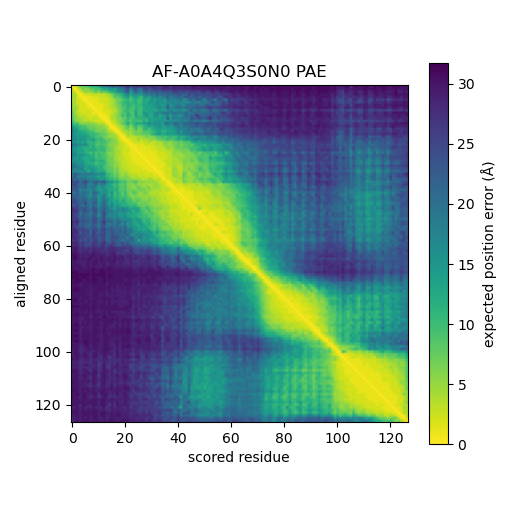1
ATOM 717 O O . LEU A 1 98 ? -14.628 -1.241 -17.964 1.00 66.69 98 LEU A O 1
ATOM 721 N N . PRO A 1 99 ? -16.691 -2.116 -18.049 1.00 63.62 99 PRO A N 1
ATOM 722 C CA . PRO A 1 99 ? -16.916 -2.014 -16.612 1.00 63.62 99 PRO A CA 1
ATOM 723 C C . PRO A 1 99 ? -16.069 -3.079 -15.898 1.00 63.62 99 PRO A C 1
ATOM 725 O O . PRO A 1 99 ? -16.483 -4.225 -15.731 1.00 63.62 99 PRO A O 1
ATOM 728 N N . ILE A 1 100 ? -14.838 -2.719 -15.531 1.00 69.25 100 ILE A N 1
ATOM 729 C CA . ILE A 1 100 ? -13.904 -3.611 -14.841 1.00 69.25 100 ILE A CA 1
ATOM 730 C C . ILE A 1 100 ? -14.338 -3.726 -13.378 1.00 69.25 100 ILE A C 1
ATOM 732 O O . ILE A 1 100 ? -14.320 -2.744 -12.634 1.00 69.25 100 ILE A O 1
ATOM 736 N N . SER A 1 101 ? -14.709 -4.939 -12.961 1.00 77.44 101 SER A N 1
ATOM 737 C CA . SER A 1 101 ? -14.969 -5.234 -11.551 1.00 77.44 101 SER A CA 1
ATOM 738 C C . SER A 1 101 ? -13.673 -5.104 -10.738 1.00 77.44 101 SER A C 1
ATOM 740 O O . SER A 1 101 ? -12.619 -5.546 -11.214 1.00 77.44 101 SER A O 1
ATOM 742 N N . PRO A 1 102 ? -13.711 -4.560 -9.508 1.00 75.69 102 PRO A N 1
ATOM 743 C CA . PRO A 1 102 ? -12.538 -4.440 -8.646 1.00 75.69 102 PRO A CA 1
ATOM 744 C C . PRO A 1 102 ? -11.792 -5.764 -8.442 1.00 75.69 102 PRO A C 1
ATOM 746 O O . PRO A 1 102 ? -10.570 -5.745 -8.287 1.00 75.69 102 PRO A O 1
ATOM 749 N N . GLU A 1 103 ? -12.483 -6.915 -8.496 1.00 76.50 103 GLU A N 1
ATOM 750 C CA . GLU A 1 103 ? -11.820 -8.215 -8.366 1.00 76.50 103 GLU A CA 1
ATOM 751 C C . GLU A 1 103 ? -10.886 -8.543 -9.535 1.00 76.50 103 GLU A C 1
ATOM 753 O O . GLU A 1 103 ? -9.804 -9.101 -9.355 1.00 76.50 103 GLU A O 1
ATOM 758 N N . VAL A 1 104 ? -11.279 -8.157 -10.746 1.00 80.69 104 VAL A N 1
ATOM 759 C CA . VAL A 1 104 ? -10.485 -8.396 -11.956 1.00 80.69 104 VAL A CA 1
ATOM 760 C C . VAL A 1 104 ? -9.207 -7.556 -11.926 1.00 80.69 104 VAL A C 1
ATOM 762 O O . VAL A 1 104 ? -8.159 -7.988 -12.407 1.00 80.69 104 VAL A O 1
ATOM 765 N N . LEU A 1 105 ? -9.260 -6.377 -11.307 1.00 79.44 105 LEU A N 1
ATOM 766 C CA . LEU A 1 105 ? -8.153 -5.426 -11.275 1.00 79.44 105 LEU A CA 1
ATOM 767 C C . LEU A 1 105 ? -6.993 -5.921 -10.394 1.00 79.44 105 LEU A C 1
ATOM 769 O O . LEU A 1 105 ? -5.835 -5.852 -10.803 1.00 79.44 105 LEU A O 1
ATOM 773 N N . TRP A 1 106 ? -7.275 -6.501 -9.223 1.00 81.00 106 TRP A N 1
ATOM 774 C CA . TRP A 1 106 ? -6.208 -7.064 -8.384 1.00 81.00 106 TRP A CA 1
ATOM 775 C C . TRP A 1 106 ? -5.692 -8.409 -8.913 1.00 81.00 106 TRP A C 1
ATOM 777 O O . TRP A 1 106 ? -4.493 -8.670 -8.824 1.00 81.00 106 TRP A O 1
ATOM 787 N N . MET A 1 107 ? -6.555 -9.231 -9.521 1.00 81.94 107 MET A N 1
ATOM 788 C CA . MET A 1 107 ? -6.151 -10.489 -10.163 1.00 81.94 107 MET A CA 1
ATOM 789 C C . MET A 1 107 ? -5.215 -10.248 -11.351 1.00 81.94 107 MET A C 1
ATOM 791 O O . MET A 1 107 ? -4.174 -10.893 -11.463 1.00 81.94 107 MET A O 1
ATOM 795 N N . THR A 1 108 ? -5.544 -9.288 -12.217 1.00 77.50 108 THR A N 1
ATOM 796 C CA . THR A 1 108 ? -4.684 -8.909 -13.352 1.00 77.50 108 THR A CA 1
ATOM 797 C C . THR A 1 108 ? -3.371 -8.288 -12.887 1.00 77.50 108 THR A C 1
ATOM 799 O O . THR A 1 108 ? -2.319 -8.627 -13.427 1.00 77.50 108 THR A O 1
ATOM 802 N N . ALA A 1 109 ? -3.395 -7.463 -11.836 1.00 76.44 109 ALA A N 1
ATOM 803 C CA . ALA A 1 109 ? -2.178 -6.934 -11.227 1.00 76.44 109 ALA A CA 1
ATOM 804 C C . ALA A 1 109 ? -1.280 -8.049 -10.654 1.00 76.44 109 ALA A C 1
ATOM 806 O O . ALA A 1 109 ? -0.081 -8.070 -10.932 1.00 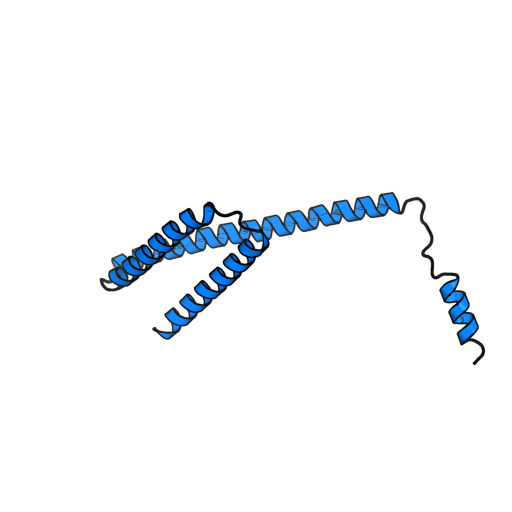76.44 109 ALA A O 1
ATOM 807 N N . ALA A 1 110 ? -1.845 -9.008 -9.911 1.00 79.50 110 ALA A N 1
ATOM 808 C CA . ALA A 1 110 ? -1.100 -10.144 -9.364 1.00 79.50 110 ALA A CA 1
ATOM 809 C C . ALA A 1 110 ? -0.473 -11.003 -10.473 1.00 79.50 110 ALA A C 1
ATOM 811 O O . ALA A 1 110 ? 0.690 -11.400 -10.385 1.00 79.50 110 ALA A O 1
ATOM 812 N N . LEU A 1 111 ? -1.223 -11.238 -11.550 1.00 84.50 111 LEU A N 1
ATOM 813 C CA . LEU A 1 111 ? -0.754 -11.994 -12.705 1.00 84.50 111 LEU A CA 1
ATOM 814 C C . LEU A 1 111 ? 0.352 -11.241 -13.463 1.00 84.50 111 LEU A C 1
ATOM 816 O O . LEU A 1 111 ? 1.333 -11.854 -13.878 1.00 84.50 111 LEU A O 1
ATOM 820 N N . GLY A 1 112 ? 0.256 -9.912 -13.557 1.00 81.00 112 GLY A N 1
ATOM 821 C CA . GLY A 1 112 ? 1.312 -9.055 -14.099 1.00 81.00 112 GLY A CA 1
ATOM 822 C C . GLY A 1 112 ? 2.610 -9.129 -13.290 1.00 81.00 112 GLY A C 1
ATOM 823 O O . GLY A 1 112 ? 3.682 -9.298 -13.869 1.00 81.00 112 GLY A O 1
ATOM 824 N N . VAL A 1 113 ? 2.527 -9.087 -11.956 1.00 81.19 113 VAL A N 1
ATOM 825 C CA . VAL A 1 113 ? 3.699 -9.249 -11.073 1.00 81.19 113 VAL A CA 1
ATOM 826 C C . VAL A 1 113 ? 4.354 -10.618 -11.272 1.00 81.19 113 VAL A C 1
ATOM 828 O O . VAL A 1 113 ? 5.575 -10.698 -11.401 1.00 81.19 113 VAL A O 1
ATOM 831 N N . MET A 1 114 ? 3.559 -11.687 -11.363 1.00 80.50 114 MET A N 1
ATOM 832 C CA . MET A 1 114 ? 4.073 -13.035 -11.633 1.00 80.50 114 MET A CA 1
ATOM 833 C C . MET A 1 114 ? 4.750 -13.138 -13.005 1.00 80.50 114 MET A C 1
ATOM 835 O O . MET A 1 114 ? 5.824 -13.728 -13.115 1.00 80.50 114 MET A O 1
ATOM 839 N N . ALA A 1 115 ? 4.163 -12.535 -14.042 1.00 76.50 115 ALA A N 1
ATOM 840 C CA . ALA A 1 115 ? 4.739 -12.523 -15.385 1.00 76.50 115 ALA A CA 1
ATOM 841 C C . ALA A 1 115 ? 6.090 -11.789 -15.424 1.00 76.50 115 ALA A C 1
ATOM 843 O O . ALA A 1 115 ? 7.037 -12.277 -16.041 1.00 76.50 115 ALA A O 1
ATOM 844 N N . VAL A 1 116 ? 6.208 -10.659 -14.717 1.00 77.25 116 VAL A N 1
ATOM 845 C CA . VAL A 1 116 ? 7.479 -9.932 -14.571 1.00 77.25 116 VAL A CA 1
ATOM 846 C C . VAL A 1 116 ? 8.501 -10.771 -13.805 1.00 77.25 116 VAL A C 1
ATOM 848 O O . VAL A 1 116 ? 9.643 -10.879 -14.246 1.00 77.25 116 VAL A O 1
ATOM 851 N N . GLY A 1 117 ? 8.098 -11.417 -12.707 1.00 73.50 117 GLY A N 1
ATOM 852 C CA . GLY A 1 117 ? 8.962 -12.330 -11.955 1.00 73.50 117 GLY A CA 1
ATOM 853 C C . GLY A 1 117 ? 9.524 -13.449 -12.835 1.00 73.50 117 GLY A C 1
ATOM 854 O O . GLY A 1 117 ? 10.734 -13.660 -12.863 1.00 73.50 117 GLY A O 1
ATOM 855 N N . PHE A 1 118 ? 8.667 -14.094 -13.631 1.00 79.38 118 PHE A N 1
ATOM 856 C CA . PHE A 1 118 ? 9.078 -15.136 -14.572 1.00 79.38 118 PHE A CA 1
ATOM 857 C C . PHE A 1 118 ? 10.015 -14.610 -15.665 1.00 79.38 118 PHE A C 1
ATOM 859 O O . PHE A 1 118 ? 11.006 -15.262 -15.989 1.00 79.38 118 PHE A O 1
ATOM 866 N N . ALA A 1 119 ? 9.746 -13.422 -16.213 1.00 69.56 119 ALA A N 1
ATOM 867 C CA . ALA A 1 119 ? 10.612 -12.798 -17.211 1.00 69.56 119 ALA A CA 1
ATOM 868 C C . ALA A 1 119 ? 12.015 -12.508 -16.654 1.00 69.56 119 ALA A C 1
ATOM 870 O O . ALA A 1 119 ? 13.003 -12.741 -17.347 1.00 69.56 119 ALA A O 1
ATOM 871 N N . ILE A 1 120 ? 12.112 -12.065 -15.395 1.00 71.00 120 ILE A N 1
ATOM 872 C CA . ILE A 1 120 ? 13.393 -11.856 -14.706 1.00 71.00 120 ILE A CA 1
ATOM 873 C C . ILE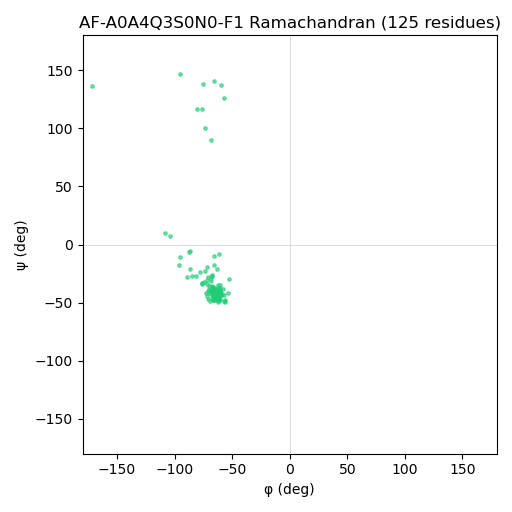 A 1 120 ? 14.113 -13.192 -14.498 1.00 71.00 120 ILE A C 1
ATOM 875 O O . ILE A 1 120 ? 15.288 -13.302 -14.840 1.00 71.00 120 ILE A O 1
ATOM 879 N N . THR A 1 121 ? 13.420 -14.223 -13.994 1.00 75.69 121 THR A N 1
ATOM 880 C CA . THR A 1 121 ? 14.011 -15.561 -13.802 1.00 75.69 121 THR A CA 1
ATOM 881 C C . THR A 1 121 ? 14.526 -16.142 -15.116 1.00 75.69 121 THR A C 1
ATOM 883 O O . THR A 1 121 ? 15.631 -16.681 -15.169 1.00 75.69 121 THR A O 1
ATOM 886 N N . ARG A 1 122 ? 13.757 -15.993 -16.195 1.00 74.00 122 ARG A N 1
ATOM 887 C CA . ARG A 1 122 ? 14.165 -16.430 -17.528 1.00 74.00 122 ARG A CA 1
ATOM 888 C C . ARG A 1 122 ? 15.384 -15.659 -18.028 1.00 74.00 122 ARG A C 1
ATOM 890 O O . ARG A 1 122 ? 16.332 -16.282 -18.485 1.00 74.00 122 ARG A O 1
ATOM 897 N N . ALA A 1 123 ? 15.392 -14.334 -17.888 1.00 64.38 123 ALA A N 1
ATOM 898 C CA . ALA A 1 123 ? 16.531 -13.515 -18.292 1.00 64.38 123 ALA A CA 1
ATOM 899 C C . ALA A 1 123 ? 17.818 -13.941 -17.570 1.00 64.38 123 ALA A C 1
ATOM 901 O O . ALA A 1 123 ? 18.863 -14.000 -18.198 1.00 64.38 123 ALA A O 1
ATOM 902 N N . THR A 1 124 ? 17.749 -14.313 -16.286 1.00 70.38 124 THR A N 1
ATOM 903 C CA . THR A 1 124 ? 18.924 -14.798 -15.539 1.00 70.38 124 THR A CA 1
ATOM 904 C C . THR A 1 124 ? 19.410 -16.194 -15.932 1.00 70.38 124 THR A C 1
ATOM 906 O O . THR A 1 124 ? 20.541 -16.524 -15.612 1.00 70.38 124 THR A O 1
ATOM 909 N N . GLN A 1 125 ? 18.581 -17.020 -16.578 1.00 66.12 125 GLN A N 1
ATOM 910 C CA . GLN A 1 125 ? 18.986 -18.349 -17.064 1.00 66.12 125 GLN A CA 1
ATOM 911 C C . GLN A 1 125 ? 19.624 -18.302 -18.456 1.00 66.12 125 GLN A C 1
ATOM 913 O O . GLN A 1 125 ? 20.297 -19.249 -18.853 1.00 66.12 125 GLN A O 1
ATOM 918 N N . GLU A 1 126 ? 19.364 -17.234 -19.212 1.00 49.25 126 GLU A N 1
ATOM 919 C CA . GLU A 1 126 ? 19.912 -17.018 -20.553 1.00 49.25 126 GLU A CA 1
ATOM 920 C C . GLU A 1 126 ? 21.303 -16.330 -20.521 1.00 49.25 126 GLU A C 1
ATOM 922 O O . GLU A 1 126 ? 21.937 -16.223 -21.570 1.00 49.25 126 GLU A O 1
ATOM 927 N N . PHE A 1 127 ? 21.792 -15.920 -19.338 1.00 38.28 127 PHE A N 1
ATOM 928 C CA . PHE A 1 127 ? 23.160 -15.439 -19.064 1.00 38.28 127 PHE A CA 1
ATOM 929 C C . PHE A 1 127 ? 23.988 -16.496 -18.323 1.00 38.28 127 PHE A C 1
ATOM 931 O O . PHE A 1 127 ? 25.211 -16.558 -18.584 1.00 38.28 127 PHE A O 1
#

Foldseek 3Di:
DPVVVVVVVVCVVPVDDDDDPCVVVVVVVVVVVVCVVVVVVCCVVVVVVVVVVVVVVVVVVVVLVVVVVVDPPSVVVVVVVVVVVVVVVVVVVVVVVDPDDPVNVVVVVVVVVVVVVVVVVVVVVVD

Solvent-accessible surface area (backbone atoms only — not comparable to full-atom values): 7325 Å² total; per-residue (Å²): 135,74,59,65,65,52,51,54,49,51,50,59,74,60,62,65,77,82,86,56,96,54,48,70,62,51,50,54,54,51,50,56,53,50,52,52,56,50,52,50,51,52,51,50,54,52,49,50,49,52,54,51,51,52,52,50,52,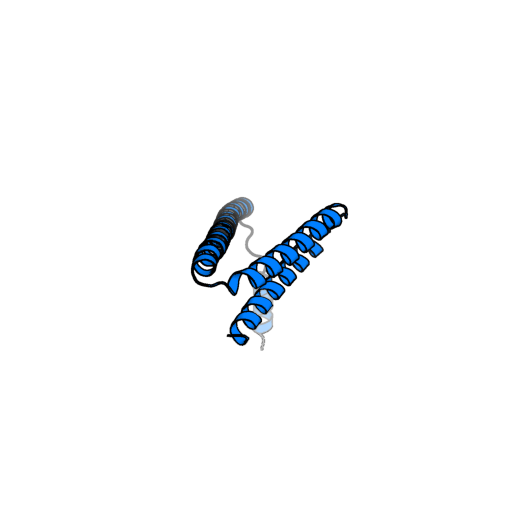51,48,52,54,54,49,49,52,53,43,57,75,70,38,88,68,53,56,61,58,52,51,50,53,52,49,54,49,51,52,51,54,58,51,49,65,64,57,69,77,52,94,75,52,73,68,57,56,54,52,52,50,54,51,49,52,50,51,52,50,50,52,51,56,50,56,64,72,77,106

Sequence (127 aa):
MSDLEFETRLDRMFAEPPHFADAELFARQVEQRMERGWSLRRLLIGGAGVVAGVVGVAQMMGAGLFLKAAGSEATAQANAVGKAFGEVMSASSSLGALPISPEVLWMTAALGVMAVGFAITRATQEF

Mean predicted aligned error: 17.92 Å

pLDDT: mean 74.19, std 10.88, range [38.28, 90.62]